Protein AF-A0A9D2ED96-F1 (afdb_monomer_lite)

pLDDT: mean 90.57, std 8.21, range [50.25, 97.12]

Secondary structure (DSSP, 8-state):
-----HHHHHHHHHHHHHHHHHHHHHHHHHHHHHHTTPPP-THHHHHHHHHHHHHHHHHHHHTS-GGGSS--

Organism: NCBI:txid2838746

Sequence (72 aa):
MRKRRPMLALFGALLFWVGLAATVLFAAAVIYLVATGSSADWIIFAFTVPPVVIGWLMVRRSGVPFGDAINL

Radius of gyration: 15.51 Å; chains: 1; bounding box: 33×13×50 Å

Foldseek 3Di:
DQPAQLVLLQQLLVLQVQLVVQLVVLVVVCVVCVVVVHHRDCVSVVVSPVSNVSSVVSNVNRPDPNVCSNVD

Structure (mmCIF, N/CA/C/O backbone):
data_AF-A0A9D2ED96-F1
#
_entry.id   AF-A0A9D2ED96-F1
#
loop_
_atom_site.group_PDB
_atom_site.id
_atom_site.type_symbol
_atom_site.label_atom_id
_atom_site.label_alt_id
_atom_site.label_comp_id
_atom_site.label_asym_id
_atom_site.label_entity_id
_atom_site.label_seq_id
_atom_site.pdbx_PDB_ins_code
_atom_site.Cartn_x
_atom_site.Cartn_y
_atom_site.Cartn_z
_atom_site.occupancy
_atom_site.B_iso_or_equiv
_atom_site.auth_seq_id
_atom_site.auth_comp_id
_atom_site.auth_asym_id
_atom_site.auth_atom_id
_atom_site.pdbx_PDB_model_num
ATOM 1 N N . MET A 1 1 ? -13.818 -6.007 26.587 1.00 50.25 1 MET A N 1
ATOM 2 C CA . MET A 1 1 ? -14.478 -5.488 25.365 1.00 50.25 1 MET A CA 1
ATOM 3 C C . MET A 1 1 ? -13.553 -4.466 24.710 1.00 50.25 1 MET A C 1
ATOM 5 O O . MET A 1 1 ? -13.167 -3.511 25.374 1.00 50.25 1 MET A O 1
ATOM 9 N N . ARG A 1 2 ? -13.103 -4.679 23.465 1.00 61.38 2 ARG A N 1
ATOM 10 C CA . ARG A 1 2 ? -12.197 -3.740 22.773 1.00 61.38 2 ARG A CA 1
ATOM 11 C C . ARG A 1 2 ? -13.007 -2.490 22.397 1.00 61.38 2 ARG A C 1
ATOM 13 O O . ARG A 1 2 ? -13.997 -2.610 21.684 1.00 61.38 2 ARG A O 1
ATOM 20 N N . LYS A 1 3 ? -12.637 -1.315 22.918 1.00 73.62 3 LYS A N 1
ATOM 21 C CA . LYS A 1 3 ? -13.337 -0.046 22.639 1.00 73.62 3 LYS A CA 1
ATOM 22 C C . LYS A 1 3 ? -13.245 0.230 21.131 1.00 73.62 3 LYS A C 1
ATOM 24 O O . LYS A 1 3 ? -12.132 0.387 20.628 1.00 73.62 3 LYS A O 1
ATOM 29 N N . ARG A 1 4 ? -14.376 0.230 20.412 1.00 80.25 4 ARG A N 1
ATOM 30 C CA . ARG A 1 4 ? -14.410 0.537 18.971 1.00 80.25 4 ARG A CA 1
ATOM 31 C C . ARG A 1 4 ? -13.909 1.967 18.754 1.00 80.25 4 ARG A C 1
ATOM 33 O O . ARG A 1 4 ? -14.313 2.872 19.484 1.00 80.25 4 ARG A O 1
ATOM 40 N N . ARG A 1 5 ? -13.012 2.165 17.785 1.00 85.69 5 ARG A N 1
ATOM 41 C CA . ARG A 1 5 ? -12.443 3.478 17.430 1.00 85.69 5 ARG A CA 1
ATOM 42 C C . ARG A 1 5 ? -12.868 3.860 16.007 1.00 85.69 5 ARG A C 1
ATOM 44 O O . ARG A 1 5 ? -12.060 3.710 15.094 1.00 85.69 5 ARG A O 1
ATOM 51 N N . PRO A 1 6 ? -14.110 4.333 15.811 1.00 87.44 6 PRO A N 1
ATOM 52 C CA . PRO A 1 6 ? -14.668 4.591 14.483 1.00 87.44 6 PRO A CA 1
ATOM 53 C C . PRO A 1 6 ? -13.821 5.577 13.670 1.00 87.44 6 PRO A C 1
ATOM 55 O O . PRO A 1 6 ? -13.389 5.254 12.574 1.00 87.44 6 PRO A O 1
ATOM 58 N N . MET A 1 7 ? -13.443 6.716 14.253 1.00 90.38 7 MET A N 1
ATOM 59 C CA . MET A 1 7 ? -12.598 7.707 13.570 1.00 90.38 7 MET A CA 1
ATOM 60 C C . MET A 1 7 ? -11.263 7.120 13.086 1.00 90.38 7 MET A C 1
ATOM 62 O O . MET A 1 7 ? -10.823 7.405 11.979 1.00 90.38 7 MET A O 1
ATOM 66 N N . LEU A 1 8 ? -10.633 6.242 13.878 1.00 90.75 8 LEU A N 1
ATOM 67 C CA . LEU A 1 8 ? -9.392 5.570 13.476 1.00 90.75 8 LEU A CA 1
ATOM 68 C C . LEU A 1 8 ? -9.615 4.617 12.290 1.00 90.75 8 LEU A C 1
ATOM 70 O O . LEU A 1 8 ? -8.726 4.480 11.453 1.00 90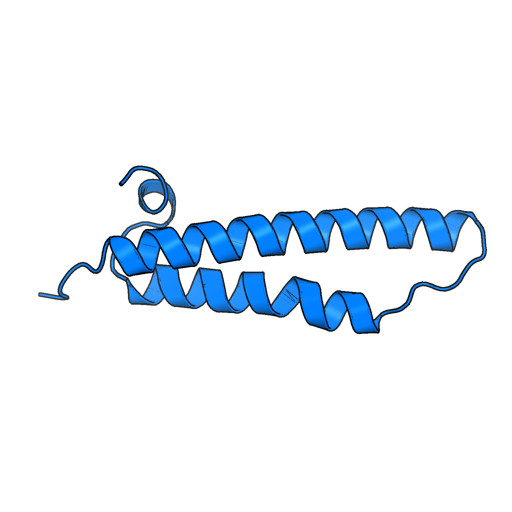.75 8 LEU A O 1
ATOM 74 N N . ALA A 1 9 ? -10.780 3.964 12.229 1.00 91.19 9 ALA A N 1
ATOM 75 C CA . ALA A 1 9 ? -11.169 3.120 11.105 1.00 91.19 9 ALA A CA 1
ATOM 76 C C . ALA A 1 9 ? -11.347 3.956 9.832 1.00 91.19 9 ALA A C 1
ATOM 78 O O . ALA A 1 9 ? -10.767 3.604 8.811 1.00 91.19 9 ALA A O 1
ATOM 79 N N . LEU A 1 10 ? -12.049 5.092 9.918 1.00 93.06 10 LEU A N 1
ATOM 80 C CA . LEU A 1 10 ? -12.255 5.995 8.785 1.00 93.06 10 LEU A CA 1
ATOM 81 C C . LEU A 1 10 ? -10.930 6.530 8.237 1.00 93.06 10 LEU A C 1
ATOM 83 O O . LEU A 1 10 ? -10.645 6.365 7.053 1.00 93.06 10 LEU A O 1
ATOM 87 N N . PHE A 1 11 ? -10.076 7.100 9.095 1.00 93.88 11 PHE A N 1
ATOM 88 C CA . PHE A 1 11 ? -8.761 7.588 8.667 1.00 93.88 11 PHE A CA 1
ATOM 89 C C . PHE A 1 11 ? -7.891 6.469 8.091 1.00 93.88 11 PHE A C 1
ATOM 91 O O . PHE A 1 11 ? -7.214 6.673 7.086 1.00 93.88 11 PHE A O 1
ATOM 98 N N . GLY A 1 12 ? -7.928 5.280 8.699 1.00 93.88 12 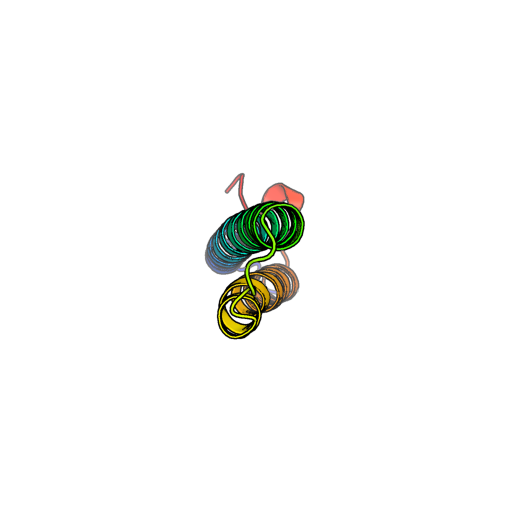GLY A N 1
ATOM 99 C CA . GLY A 1 12 ? -7.206 4.119 8.193 1.00 93.88 12 GLY A CA 1
ATOM 100 C C . GLY A 1 12 ? -7.691 3.680 6.812 1.00 93.88 12 GLY A C 1
ATOM 101 O O . GLY A 1 12 ? -6.875 3.412 5.934 1.00 93.88 12 GLY A O 1
ATOM 102 N N . ALA A 1 13 ? -9.006 3.641 6.598 1.00 94.25 13 ALA A N 1
ATOM 103 C CA . ALA A 1 13 ? -9.593 3.269 5.319 1.00 94.25 13 ALA A CA 1
ATOM 104 C C . ALA A 1 13 ? -9.280 4.307 4.238 1.00 94.25 13 ALA A C 1
ATOM 106 O O . ALA A 1 13 ? -8.833 3.931 3.159 1.00 94.25 13 ALA A O 1
ATOM 107 N N . LEU A 1 14 ? -9.436 5.600 4.534 1.00 95.44 14 LEU A N 1
ATOM 108 C CA . LEU A 1 14 ? -9.086 6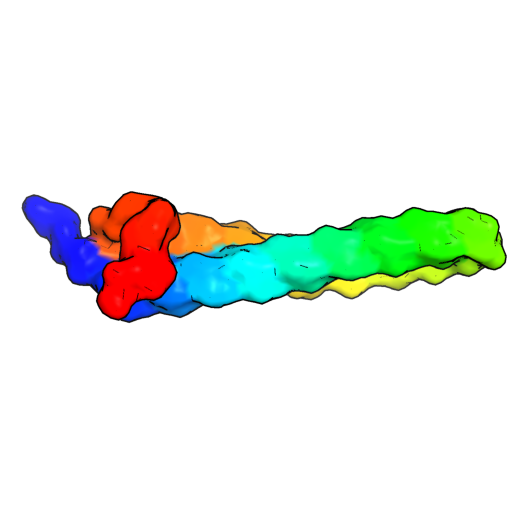.675 3.602 1.00 95.44 14 LEU A CA 1
ATOM 109 C C . LEU A 1 14 ? -7.613 6.597 3.192 1.00 95.44 14 LEU A C 1
ATOM 111 O O . LEU A 1 14 ? -7.304 6.600 2.002 1.00 95.44 14 LEU A O 1
ATOM 115 N N . LEU A 1 15 ? -6.710 6.451 4.165 1.00 96.06 15 LEU A N 1
ATOM 116 C CA . LEU A 1 15 ? -5.278 6.328 3.902 1.00 96.06 15 LEU A CA 1
ATOM 117 C C . LEU A 1 15 ? -4.954 5.078 3.068 1.00 96.06 15 LEU A C 1
ATOM 119 O O . LEU A 1 15 ? -4.145 5.152 2.144 1.00 96.06 15 LEU A O 1
ATOM 123 N N . PHE A 1 16 ? -5.617 3.953 3.357 1.00 95.88 16 PHE A N 1
ATOM 124 C CA . PHE A 1 16 ? -5.466 2.719 2.590 1.00 95.88 16 PHE A CA 1
ATOM 125 C C . PHE A 1 16 ? -5.886 2.903 1.131 1.00 95.88 16 PHE A C 1
ATOM 127 O O . PHE A 1 16 ? -5.119 2.566 0.233 1.00 95.88 16 PHE A O 1
ATOM 134 N N . TRP A 1 17 ? -7.085 3.436 0.887 1.00 95.94 17 TRP A N 1
ATOM 135 C CA . TRP A 1 17 ? -7.632 3.558 -0.464 1.00 95.94 17 TRP A CA 1
ATOM 136 C C . TRP A 1 17 ? -6.888 4.590 -1.304 1.00 95.94 17 TRP A C 1
ATOM 138 O O . TRP A 1 17 ? -6.614 4.328 -2.473 1.00 95.94 17 TRP A O 1
ATOM 148 N N . VAL A 1 18 ? -6.499 5.721 -0.710 1.00 95.81 18 VAL A N 1
ATOM 149 C CA . VAL A 1 18 ? -5.662 6.722 -1.387 1.00 95.81 18 VAL A CA 1
ATOM 150 C C . VAL A 1 18 ? -4.291 6.135 -1.719 1.00 95.81 18 VAL A C 1
ATOM 152 O O . VAL A 1 18 ? -3.831 6.266 -2.852 1.00 95.81 18 VAL A O 1
ATOM 155 N N . GLY A 1 19 ? -3.663 5.437 -0.767 1.00 96.00 19 GLY A N 1
ATOM 156 C CA . GLY A 1 19 ? -2.407 4.729 -1.008 1.00 96.00 19 GLY A CA 1
ATOM 157 C C . GLY A 1 19 ? -2.528 3.712 -2.139 1.00 96.00 19 GLY A C 1
ATOM 158 O O . GLY A 1 19 ? -1.694 3.684 -3.038 1.00 96.00 19 GLY A O 1
ATOM 159 N N . LEU A 1 20 ? -3.602 2.919 -2.138 1.00 96.44 20 LEU A N 1
ATOM 160 C CA . LEU A 1 20 ? -3.814 1.861 -3.118 1.00 96.44 20 LEU A CA 1
ATOM 161 C C . LEU A 1 20 ? -4.016 2.450 -4.514 1.00 96.44 20 LEU A C 1
ATOM 163 O O . LEU A 1 20 ? -3.398 1.980 -5.466 1.00 96.44 20 LEU A O 1
ATOM 167 N N . ALA A 1 21 ? -4.826 3.505 -4.626 1.00 97.00 21 ALA A N 1
ATOM 168 C CA . ALA A 1 21 ? -5.008 4.235 -5.873 1.00 97.00 21 ALA A CA 1
ATOM 169 C C . ALA A 1 21 ? -3.672 4.787 -6.393 1.00 97.00 21 ALA A C 1
ATOM 171 O O . ALA A 1 21 ? -3.349 4.598 -7.565 1.00 97.00 21 ALA A O 1
ATOM 172 N N . ALA A 1 22 ? -2.859 5.394 -5.523 1.00 95.94 22 ALA A N 1
ATOM 173 C CA . ALA A 1 22 ? -1.542 5.902 -5.893 1.00 95.94 22 ALA A CA 1
ATOM 174 C C . ALA A 1 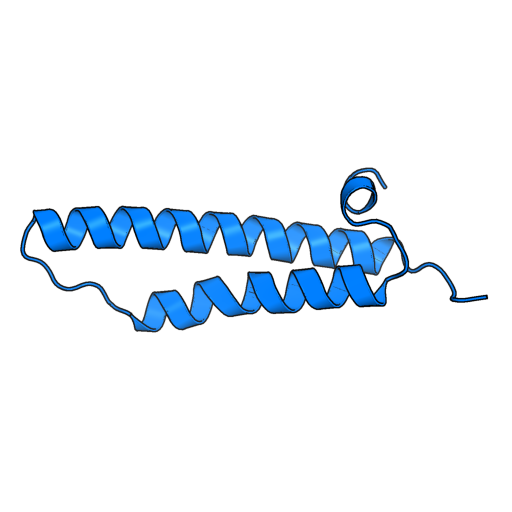22 ? -0.587 4.784 -6.352 1.00 95.94 22 ALA A C 1
ATOM 176 O O . ALA A 1 22 ? 0.101 4.948 -7.358 1.00 95.94 22 ALA A O 1
ATOM 177 N N . THR A 1 23 ? -0.569 3.631 -5.674 1.00 95.75 23 THR A N 1
ATOM 178 C CA . THR A 1 23 ? 0.246 2.474 -6.080 1.00 95.75 23 THR A CA 1
ATOM 179 C C . THR A 1 23 ? -0.204 1.904 -7.425 1.00 95.75 23 THR A C 1
ATOM 181 O O . THR A 1 23 ? 0.640 1.578 -8.258 1.00 95.75 23 THR A O 1
ATOM 184 N N . VAL A 1 24 ? -1.514 1.816 -7.675 1.00 97.12 24 VAL A N 1
ATOM 185 C CA . VAL A 1 24 ? -2.057 1.360 -8.967 1.00 97.12 24 VAL A CA 1
ATOM 186 C C . VAL A 1 24 ? -1.697 2.338 -10.088 1.00 97.12 24 VAL A C 1
ATOM 188 O O . VAL A 1 24 ? -1.254 1.909 -11.153 1.00 97.12 24 VAL A O 1
ATOM 191 N N . LEU A 1 25 ? -1.822 3.645 -9.845 1.00 96.25 25 LEU A N 1
ATOM 192 C CA . LEU A 1 25 ? -1.420 4.676 -10.805 1.00 96.25 25 LEU A CA 1
ATOM 193 C C . LEU A 1 25 ? 0.082 4.626 -11.097 1.00 96.25 25 LEU A C 1
ATOM 195 O O . LEU A 1 25 ? 0.480 4.718 -12.256 1.00 96.25 25 LEU A O 1
ATOM 199 N N . PHE A 1 26 ? 0.912 4.422 -10.072 1.00 94.94 26 PHE A N 1
ATOM 200 C CA . PHE A 1 26 ? 2.345 4.226 -10.256 1.00 94.94 26 PHE A CA 1
ATOM 201 C C . PHE A 1 26 ? 2.635 2.984 -11.106 1.00 94.94 26 PHE A C 1
ATOM 203 O O . PHE A 1 26 ? 3.414 3.070 -12.048 1.00 94.94 26 PHE A O 1
ATOM 210 N N . ALA A 1 27 ? 1.973 1.853 -10.844 1.00 94.94 27 ALA A N 1
ATOM 211 C CA . ALA A 1 27 ? 2.141 0.647 -11.653 1.00 94.94 27 ALA A CA 1
ATOM 212 C C . ALA A 1 27 ? 1.773 0.888 -13.130 1.00 94.94 27 ALA A C 1
ATOM 214 O O . ALA A 1 27 ? 2.522 0.490 -14.021 1.00 94.94 27 ALA A O 1
ATOM 215 N N . ALA A 1 28 ? 0.671 1.595 -13.395 1.00 96.12 28 ALA A N 1
ATOM 216 C CA . ALA A 1 28 ? 0.286 1.980 -14.752 1.00 96.12 28 ALA A CA 1
ATOM 217 C C . ALA A 1 28 ? 1.335 2.894 -15.416 1.00 96.12 28 ALA A C 1
ATOM 219 O O . ALA A 1 28 ? 1.701 2.676 -16.572 1.00 96.12 28 ALA A O 1
ATOM 220 N N . ALA A 1 29 ? 1.868 3.872 -14.677 1.00 95.06 29 ALA A N 1
ATOM 221 C CA . ALA A 1 29 ? 2.924 4.757 -15.160 1.00 95.06 29 ALA A CA 1
ATOM 222 C C . ALA A 1 29 ? 4.228 3.998 -15.464 1.00 95.06 29 ALA A C 1
ATOM 224 O O . ALA A 1 29 ? 4.857 4.254 -16.487 1.00 95.06 29 ALA A O 1
ATOM 225 N N . VAL A 1 30 ? 4.612 3.029 -14.627 1.00 94.81 30 VAL A N 1
ATOM 226 C CA . VAL A 1 30 ? 5.781 2.163 -14.859 1.00 94.81 30 VAL A CA 1
ATOM 227 C C . VAL A 1 30 ? 5.608 1.359 -16.144 1.00 94.81 30 VAL A C 1
ATOM 229 O O . VAL A 1 30 ? 6.525 1.325 -16.958 1.00 94.81 30 VAL A O 1
ATOM 232 N N . ILE A 1 31 ? 4.436 0.747 -16.354 1.00 95.69 31 ILE A N 1
ATOM 233 C CA . ILE A 1 31 ? 4.142 -0.012 -17.581 1.00 95.69 31 ILE A CA 1
ATOM 234 C C . ILE A 1 31 ? 4.296 0.889 -18.811 1.00 95.69 31 ILE A C 1
ATOM 236 O O . ILE A 1 31 ? 4.939 0.494 -19.783 1.00 95.69 31 ILE A O 1
ATOM 240 N N . TYR A 1 32 ? 3.755 2.108 -18.749 1.00 96.25 32 TYR A N 1
ATOM 241 C CA . TYR A 1 32 ? 3.887 3.087 -19.824 1.00 96.25 32 TYR A CA 1
ATOM 242 C C . TYR A 1 32 ? 5.353 3.467 -20.086 1.00 96.25 32 TYR A C 1
ATOM 244 O O . TYR A 1 32 ? 5.802 3.393 -21.225 1.00 96.25 32 TYR A O 1
ATOM 252 N N . LEU A 1 33 ? 6.117 3.807 -19.042 1.00 94.69 33 LEU A N 1
ATOM 253 C CA . LEU A 1 33 ? 7.524 4.207 -19.169 1.00 94.69 33 LEU A CA 1
ATOM 254 C C . LEU A 1 33 ? 8.390 3.088 -19.753 1.00 94.69 33 LEU A C 1
ATOM 256 O O . LEU A 1 33 ? 9.203 3.342 -20.641 1.00 94.69 33 LEU A O 1
ATOM 260 N N . VAL A 1 34 ? 8.180 1.848 -19.306 1.00 93.88 34 VAL A N 1
ATOM 261 C CA . VAL A 1 34 ? 8.884 0.677 -19.843 1.00 93.88 34 VAL A CA 1
ATOM 262 C C . VAL A 1 34 ? 8.541 0.475 -21.320 1.00 93.88 34 VAL A C 1
ATOM 264 O O . VAL A 1 34 ? 9.441 0.225 -22.121 1.00 93.88 34 VAL A O 1
ATOM 267 N N . ALA A 1 35 ? 7.273 0.645 -21.706 1.00 95.81 35 ALA A N 1
ATOM 268 C CA . ALA A 1 35 ? 6.851 0.548 -23.103 1.00 95.81 35 ALA A CA 1
ATOM 269 C C . ALA A 1 35 ? 7.460 1.648 -23.996 1.00 95.81 35 ALA A C 1
ATOM 271 O O . ALA A 1 35 ? 7.701 1.404 -25.177 1.00 95.81 35 ALA A O 1
ATOM 272 N N . THR A 1 36 ? 7.755 2.832 -23.448 1.00 96.62 36 THR A N 1
ATOM 273 C CA . THR A 1 36 ? 8.408 3.939 -24.170 1.00 96.62 36 THR A CA 1
ATOM 274 C C . THR A 1 36 ? 9.936 3.943 -24.043 1.00 96.62 36 THR A C 1
ATOM 276 O O . THR A 1 36 ? 10.580 4.899 -24.474 1.00 96.62 36 THR A O 1
ATOM 279 N N . GLY A 1 37 ? 10.539 2.910 -23.443 1.00 93.69 37 GLY A N 1
ATOM 280 C CA . GLY A 1 37 ? 11.994 2.800 -23.272 1.00 93.69 37 GLY A CA 1
ATOM 281 C C . GLY A 1 37 ? 12.590 3.769 -22.242 1.00 93.69 37 GLY A C 1
ATOM 282 O O . GLY A 1 37 ? 13.791 4.025 -22.257 1.00 93.69 37 GLY A O 1
ATOM 283 N N . SER A 1 38 ? 11.762 4.331 -21.362 1.00 94.25 38 SER A N 1
ATOM 284 C CA . SER A 1 38 ? 12.175 5.212 -20.266 1.00 94.25 38 SER A CA 1
ATOM 285 C C . SER A 1 38 ? 12.286 4.443 -18.947 1.00 94.25 38 SER A C 1
ATOM 287 O O . SER A 1 38 ? 11.629 3.423 -18.739 1.00 94.25 38 SER A O 1
ATOM 289 N N . SER A 1 39 ? 13.114 4.932 -18.024 1.00 89.12 39 SER A N 1
ATOM 290 C CA . SER A 1 39 ? 13.235 4.361 -16.682 1.00 89.12 39 SER A CA 1
ATOM 291 C C . SER A 1 39 ? 12.165 4.917 -15.741 1.00 89.12 39 SER A C 1
ATOM 293 O O . SER A 1 39 ? 11.838 6.103 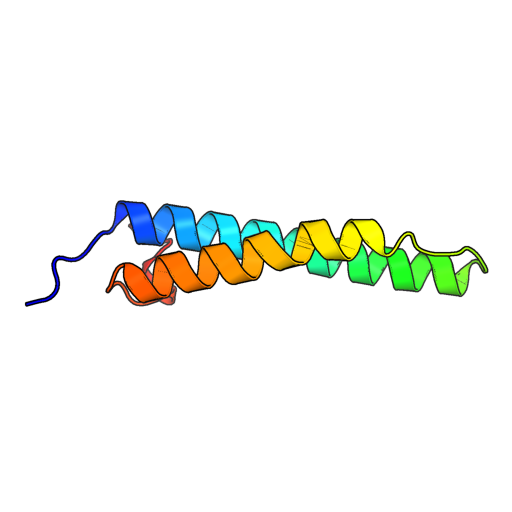-15.770 1.00 89.12 39 SER A O 1
ATOM 295 N N . ALA A 1 40 ? 11.629 4.055 -14.877 1.00 88.12 40 ALA A N 1
ATOM 296 C CA . ALA A 1 40 ? 10.758 4.474 -13.787 1.00 88.12 40 ALA A CA 1
ATOM 297 C C . ALA A 1 40 ? 11.575 4.829 -12.542 1.00 88.12 40 ALA A C 1
ATOM 299 O O . ALA A 1 40 ? 12.517 4.115 -12.187 1.00 88.12 40 ALA A O 1
ATOM 300 N N . ASP A 1 41 ? 11.180 5.897 -11.851 1.00 90.56 41 ASP A N 1
ATOM 301 C CA . ASP A 1 41 ? 11.757 6.230 -10.555 1.00 90.56 41 ASP A CA 1
ATOM 302 C C . ASP A 1 41 ? 11.090 5.405 -9.447 1.00 90.56 41 ASP A C 1
ATOM 304 O O . ASP A 1 41 ? 9.999 5.707 -8.952 1.00 90.56 41 ASP A O 1
ATOM 308 N N . TRP A 1 42 ? 11.764 4.325 -9.061 1.00 88.12 42 TRP A N 1
ATOM 309 C CA . TRP A 1 42 ? 11.306 3.401 -8.026 1.00 88.12 42 TRP A CA 1
ATOM 310 C C . TRP A 1 42 ? 11.230 4.034 -6.635 1.00 88.12 42 TRP A C 1
ATOM 312 O O . TRP A 1 42 ? 10.575 3.464 -5.760 1.00 88.12 42 TRP A O 1
ATOM 322 N N . ILE A 1 43 ? 11.815 5.219 -6.417 1.00 91.56 43 ILE A N 1
ATOM 323 C CA . ILE A 1 43 ? 11.645 5.927 -5.146 1.00 91.56 43 ILE A CA 1
ATOM 324 C C . ILE A 1 43 ? 10.172 6.277 -4.906 1.00 91.56 43 ILE A C 1
ATOM 326 O O . ILE A 1 43 ? 9.699 6.221 -3.773 1.00 91.56 43 ILE A O 1
ATOM 330 N N . ILE A 1 44 ? 9.409 6.537 -5.973 1.00 88.81 44 ILE A N 1
ATOM 331 C CA . ILE A 1 44 ? 7.980 6.858 -5.900 1.00 88.81 44 ILE A CA 1
ATOM 332 C C . ILE A 1 44 ? 7.190 5.655 -5.369 1.00 88.81 44 ILE A C 1
ATOM 334 O O . ILE A 1 44 ? 6.270 5.820 -4.565 1.00 88.81 44 ILE A O 1
ATOM 338 N N . PHE A 1 45 ? 7.589 4.429 -5.722 1.00 88.75 45 PHE A N 1
ATOM 339 C CA . PHE A 1 45 ? 6.981 3.216 -5.171 1.00 88.75 45 PHE A CA 1
ATOM 340 C C . PHE A 1 45 ? 7.065 3.189 -3.640 1.00 88.75 45 PHE A C 1
ATOM 342 O O . PHE A 1 45 ? 6.064 2.928 -2.968 1.00 88.75 45 PHE A O 1
ATOM 349 N N . ALA A 1 46 ? 8.226 3.556 -3.089 1.00 91.31 46 ALA A N 1
ATOM 350 C CA . ALA A 1 46 ? 8.453 3.616 -1.650 1.00 91.31 46 ALA A CA 1
ATOM 351 C C . ALA A 1 46 ? 7.579 4.662 -0.935 1.00 91.31 46 ALA A C 1
ATOM 353 O O . ALA A 1 46 ? 7.417 4.561 0.276 1.00 91.31 46 ALA A O 1
ATOM 354 N N . PHE A 1 47 ? 6.974 5.617 -1.649 1.00 92.06 47 PHE A N 1
ATOM 355 C CA . PHE A 1 47 ? 6.016 6.574 -1.083 1.00 92.06 47 PHE A CA 1
ATOM 356 C C . PHE A 1 47 ? 4.554 6.144 -1.232 1.00 92.06 47 PHE A C 1
ATOM 358 O O . PHE A 1 47 ? 3.728 6.515 -0.400 1.00 92.06 47 PHE A O 1
ATOM 365 N N . THR A 1 48 ? 4.218 5.349 -2.250 1.00 92.44 48 THR A N 1
ATOM 366 C CA . THR A 1 48 ? 2.827 4.906 -2.469 1.00 92.44 48 THR A CA 1
ATOM 367 C C . THR A 1 48 ? 2.438 3.706 -1.601 1.00 92.44 48 THR A C 1
ATOM 369 O O . THR A 1 48 ? 1.304 3.625 -1.134 1.00 92.44 48 THR A O 1
ATOM 372 N N . VAL A 1 49 ? 3.385 2.806 -1.309 1.00 94.12 49 VAL A N 1
ATOM 373 C CA . VAL A 1 49 ? 3.131 1.577 -0.534 1.00 94.12 49 VAL A CA 1
ATOM 374 C C . VAL A 1 49 ? 2.911 1.817 0.969 1.00 94.12 49 VAL A C 1
ATOM 376 O O . VAL A 1 49 ? 1.981 1.223 1.525 1.00 94.12 49 VAL A O 1
ATOM 379 N N . PRO A 1 50 ? 3.693 2.657 1.680 1.00 96.69 50 PRO A N 1
ATOM 380 C CA . PRO A 1 50 ? 3.517 2.827 3.123 1.00 96.69 50 PRO A CA 1
ATOM 381 C C . PRO A 1 50 ? 2.123 3.313 3.541 1.00 96.69 50 PRO A C 1
ATOM 383 O O . PRO A 1 50 ? 1.592 2.746 4.496 1.00 96.69 50 PRO A O 1
ATOM 386 N N . PRO A 1 51 ? 1.473 4.274 2.849 1.00 95.00 51 PRO A N 1
ATOM 387 C CA . PRO A 1 51 ? 0.087 4.648 3.129 1.00 95.00 51 PRO A CA 1
ATOM 388 C C . PRO A 1 51 ? -0.883 3.457 3.131 1.00 95.00 51 PRO A C 1
ATOM 390 O O . PRO A 1 51 ? -1.701 3.343 4.042 1.00 95.00 51 PRO A O 1
ATOM 393 N N . VAL A 1 52 ? -0.739 2.515 2.189 1.00 96.38 52 VAL A N 1
ATOM 394 C CA . VAL A 1 52 ? -1.553 1.286 2.142 1.00 96.38 52 VAL A CA 1
ATOM 395 C C . VAL A 1 52 ? -1.363 0.469 3.416 1.00 96.38 52 VAL A C 1
ATOM 397 O O . VAL A 1 52 ? -2.326 0.113 4.098 1.00 96.38 52 VAL A O 1
ATOM 400 N N . VAL A 1 53 ? -0.108 0.198 3.775 1.00 96.56 53 VAL A N 1
ATOM 401 C CA . VAL A 1 53 ? 0.230 -0.634 4.938 1.00 96.56 53 VAL A CA 1
ATOM 402 C C .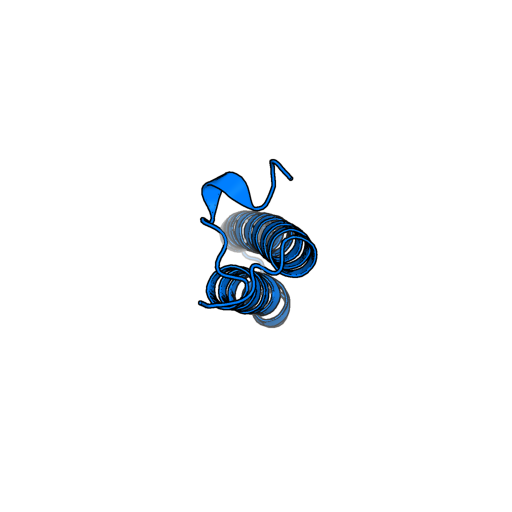 VAL A 1 53 ? -0.221 0.030 6.240 1.00 96.56 53 VAL A C 1
ATOM 404 O O . VAL A 1 53 ? -0.835 -0.619 7.091 1.00 96.56 53 VAL A O 1
ATOM 407 N N . ILE A 1 54 ? 0.043 1.329 6.394 1.00 96.44 54 ILE A N 1
ATOM 408 C CA . ILE A 1 54 ? -0.334 2.103 7.580 1.00 96.44 54 ILE A CA 1
ATOM 409 C C . ILE A 1 54 ? -1.859 2.169 7.698 1.00 96.44 54 ILE A C 1
ATOM 411 O O . ILE A 1 54 ? -2.393 1.871 8.769 1.00 96.44 54 ILE A O 1
ATOM 415 N N . GLY A 1 55 ? -2.565 2.479 6.608 1.00 94.25 55 GLY A N 1
ATOM 416 C CA . GLY A 1 55 ? -4.024 2.535 6.583 1.00 94.25 55 GLY A CA 1
ATOM 417 C C . GLY A 1 55 ? -4.659 1.204 6.985 1.00 94.25 55 GLY A C 1
ATOM 418 O O . GLY A 1 55 ? -5.507 1.146 7.880 1.00 94.25 55 GLY A O 1
ATOM 419 N N . TRP A 1 56 ? -4.158 0.099 6.433 1.00 94.81 56 TRP A N 1
ATOM 420 C CA . TRP A 1 56 ? -4.592 -1.247 6.804 1.00 94.81 56 TRP A CA 1
ATOM 421 C C . TRP A 1 56 ? -4.345 -1.574 8.286 1.00 94.81 56 TRP A C 1
ATOM 423 O O . TRP A 1 56 ? -5.228 -2.113 8.964 1.00 94.81 56 TRP A O 1
ATOM 433 N N . LEU A 1 57 ? -3.173 -1.214 8.824 1.00 95.06 57 LEU A N 1
ATOM 434 C CA . LEU A 1 57 ? -2.860 -1.391 10.245 1.00 95.06 57 LEU A CA 1
ATOM 435 C C . LEU A 1 57 ? -3.784 -0.561 11.145 1.00 95.06 57 LEU A C 1
ATOM 437 O O . LEU A 1 57 ? -4.207 -1.051 12.197 1.00 95.06 57 LEU A O 1
ATOM 441 N N . MET A 1 58 ? -4.120 0.666 10.744 1.00 93.56 58 MET A N 1
ATOM 442 C CA . MET A 1 58 ? -5.053 1.531 11.470 1.00 93.56 58 MET A CA 1
ATOM 443 C C . MET A 1 58 ? -6.448 0.905 11.540 1.00 93.56 58 MET A C 1
ATOM 445 O O . MET A 1 58 ? -6.996 0.781 12.641 1.00 93.56 58 MET A O 1
ATOM 449 N N . VAL A 1 59 ? -6.982 0.410 10.415 1.00 92.88 59 VAL A N 1
ATOM 450 C CA . VAL A 1 59 ? -8.289 -0.267 10.404 1.00 92.88 59 VAL A CA 1
ATOM 451 C C . VAL A 1 59 ? -8.251 -1.536 11.254 1.00 92.88 59 VAL A C 1
ATOM 453 O O . VAL A 1 59 ? -9.103 -1.711 12.126 1.00 92.88 59 VAL A O 1
ATOM 456 N N . ARG A 1 60 ? -7.216 -2.378 11.121 1.00 91.69 60 ARG A N 1
ATOM 457 C CA . ARG A 1 60 ? -7.071 -3.590 11.952 1.00 91.69 60 ARG A CA 1
ATOM 458 C C . ARG A 1 60 ? -7.006 -3.293 13.451 1.00 91.69 60 ARG A C 1
ATOM 460 O O . ARG A 1 60 ? -7.509 -4.075 14.260 1.00 91.69 60 ARG A O 1
ATOM 467 N N . ARG A 1 61 ? -6.391 -2.175 13.841 1.00 92.50 61 ARG A N 1
ATOM 468 C CA . ARG A 1 61 ? -6.292 -1.751 15.247 1.00 92.50 61 ARG A CA 1
ATOM 469 C C . ARG A 1 61 ? -7.553 -1.044 15.757 1.00 92.50 61 ARG A C 1
ATOM 471 O O . ARG A 1 61 ? -7.725 -0.958 16.972 1.00 92.50 61 ARG A O 1
ATOM 478 N N . SER A 1 62 ? -8.439 -0.584 14.872 1.00 87.94 62 SER A N 1
ATOM 479 C CA . SER A 1 62 ? -9.672 0.138 15.227 1.00 87.94 62 SER A CA 1
ATOM 480 C C . SER A 1 62 ? -10.771 -0.741 15.845 1.00 87.94 62 SER A C 1
ATOM 482 O O . SER A 1 62 ? -11.620 -0.238 16.587 1.00 87.94 62 SER A O 1
ATOM 484 N N . GLY A 1 63 ? -10.750 -2.050 15.564 1.00 86.00 63 GLY A N 1
ATOM 485 C CA . GLY A 1 63 ? -11.794 -2.992 15.983 1.00 86.00 63 GLY A CA 1
ATOM 486 C C . GLY A 1 63 ? -13.104 -2.887 15.191 1.00 86.00 63 GLY A C 1
ATOM 487 O O . GLY A 1 63 ? -14.102 -3.458 15.626 1.00 86.00 63 GLY A O 1
ATOM 488 N N . VAL A 1 64 ? -13.108 -2.161 14.068 1.00 87.00 64 VAL A N 1
ATOM 489 C CA . VAL A 1 64 ? -14.226 -2.053 13.118 1.00 87.00 64 VAL A CA 1
ATOM 490 C C . VAL A 1 64 ? -13.931 -2.937 11.894 1.00 87.00 64 VAL A C 1
ATOM 492 O O . VAL A 1 64 ? -12.774 -2.974 11.459 1.00 87.00 64 VAL A O 1
ATOM 495 N N . PRO A 1 65 ? -14.917 -3.677 11.346 1.00 86.69 65 PRO A N 1
ATOM 496 C CA . PRO A 1 65 ? -14.748 -4.406 10.091 1.00 86.69 65 PRO A CA 1
ATOM 497 C C . PRO A 1 65 ? -14.323 -3.473 8.957 1.00 86.69 65 PRO A C 1
ATOM 499 O O . PRO A 1 65 ? -14.780 -2.338 8.870 1.00 86.69 65 PRO A O 1
ATOM 502 N N . PHE A 1 66 ? -13.457 -3.951 8.064 1.00 82.94 66 PHE A N 1
ATOM 503 C CA . PHE A 1 66 ? -12.898 -3.104 7.007 1.00 82.94 66 PHE A CA 1
ATOM 504 C C . PHE A 1 66 ? -13.972 -2.546 6.059 1.00 82.94 66 PHE A C 1
ATOM 506 O O . PHE A 1 66 ? -13.894 -1.386 5.673 1.00 82.94 66 PHE A O 1
ATOM 513 N N . GLY A 1 67 ? -15.001 -3.342 5.739 1.00 82.31 67 GLY A N 1
ATOM 514 C CA . GLY A 1 67 ? -16.133 -2.899 4.914 1.00 82.31 67 GLY A CA 1
ATOM 515 C C . GLY A 1 67 ? -16.988 -1.807 5.565 1.00 82.31 67 GLY A C 1
ATOM 516 O O . GLY A 1 67 ? -17.575 -0.994 4.860 1.00 82.31 67 GLY A O 1
ATOM 517 N N . ASP A 1 68 ? -16.987 -1.730 6.896 1.00 85.81 68 ASP A N 1
ATOM 518 C CA . ASP A 1 68 ? -17.753 -0.731 7.651 1.00 85.81 68 ASP A CA 1
ATOM 519 C C . ASP A 1 68 ? -16.932 0.535 7.929 1.00 85.81 68 ASP A C 1
ATOM 521 O O . ASP A 1 68 ? -17.464 1.531 8.406 1.00 85.81 68 ASP A O 1
ATOM 525 N N . ALA A 1 69 ? -15.625 0.521 7.647 1.00 84.75 69 ALA A N 1
ATOM 526 C CA . ALA A 1 69 ? -14.719 1.604 8.015 1.00 84.75 69 ALA A CA 1
ATOM 527 C C . ALA A 1 69 ? -14.993 2.922 7.264 1.00 84.75 69 ALA A C 1
ATOM 529 O O . ALA A 1 69 ? -14.635 3.980 7.771 1.00 84.75 69 ALA A O 1
ATOM 530 N N . ILE A 1 70 ? -15.620 2.862 6.083 1.00 83.62 70 ILE A N 1
ATOM 531 C CA . ILE A 1 70 ? -16.036 4.041 5.298 1.00 83.62 70 ILE A CA 1
ATOM 532 C C . ILE A 1 70 ? -17.496 4.427 5.566 1.00 83.62 70 ILE A C 1
ATOM 534 O O . ILE A 1 70 ? -17.847 5.592 5.422 1.00 83.62 70 ILE A O 1
ATOM 538 N N . ASN A 1 71 ? -18.334 3.480 5.988 1.00 80.56 71 ASN A N 1
ATOM 539 C CA . ASN A 1 71 ? -19.779 3.673 6.162 1.00 80.56 71 ASN A CA 1
ATOM 540 C C . ASN A 1 71 ? -20.141 4.204 7.561 1.00 80.56 71 ASN A C 1
ATOM 542 O O . ASN A 1 71 ? -21.150 3.794 8.134 1.00 80.56 71 ASN A O 1
ATOM 546 N N . LEU A 1 72 ? -19.274 5.043 8.135 1.00 66.25 72 LEU A N 1
ATOM 547 C CA . LEU A 1 72 ? -19.408 5.553 9.500 1.00 66.25 72 LEU A CA 1
ATOM 548 C C . LEU A 1 72 ? -20.409 6.694 9.646 1.00 66.25 72 LEU A C 1
ATOM 550 O O . LEU A 1 72 ? -20.447 7.562 8.749 1.00 66.25 72 LEU A O 1
#